Protein AF-A0A1W9P2N9-F1 (afdb_monomer)

Sequence (149 aa):
MKSSFTLIELIVVIAIIGILAAIIAPNAFKAIEKAKISKVCGDLKSIKTAVGALYSDTGRWGLPDNTKIDNPYGQWWVRISESQLVNNDENYAGWDGPYLESSISEHPWGGPYALWAEDQDRGSQLDLGVIVEDHGAACLSGNHRSQCL

Radius of gyration: 23.24 Å; Cα contacts (8 Å, |Δi|>4): 183; chains: 1; bounding box: 83×24×57 Å

Structure (mmCIF, N/CA/C/O backbone):
data_AF-A0A1W9P2N9-F1
#
_entry.id   AF-A0A1W9P2N9-F1
#
loop_
_atom_site.group_PDB
_atom_site.id
_atom_site.type_symbol
_atom_site.label_atom_id
_atom_site.label_alt_id
_atom_site.label_comp_id
_atom_site.label_asym_id
_atom_site.label_entity_id
_atom_site.label_seq_id
_atom_site.pdbx_PDB_ins_code
_atom_site.Cartn_x
_atom_site.Cartn_y
_atom_site.Cartn_z
_atom_site.occupancy
_atom_site.B_iso_or_equiv
_atom_site.auth_seq_id
_atom_site.auth_comp_id
_atom_site.auth_asym_id
_atom_site.auth_atom_id
_atom_site.pdbx_PDB_model_num
ATOM 1 N N . MET A 1 1 ? -56.304 2.668 18.959 1.00 46.34 1 MET A N 1
ATOM 2 C CA . MET A 1 1 ? -55.568 3.013 20.195 1.00 46.34 1 MET A CA 1
ATOM 3 C C . MET A 1 1 ? -54.099 3.130 19.823 1.00 46.34 1 MET A C 1
ATOM 5 O O . MET A 1 1 ? -53.567 2.180 19.269 1.00 46.34 1 MET A O 1
ATOM 9 N N . LYS A 1 2 ? -53.486 4.309 19.973 1.00 59.06 2 LYS A N 1
ATOM 10 C CA . LYS A 1 2 ? -52.060 4.509 19.664 1.00 59.06 2 LYS A CA 1
ATOM 11 C C . LYS A 1 2 ? -51.251 3.983 20.848 1.00 59.06 2 LYS A C 1
ATOM 13 O O . LYS A 1 2 ? -51.512 4.401 21.971 1.00 59.06 2 LYS A O 1
ATOM 18 N N . SER A 1 3 ? -50.343 3.043 20.593 1.00 69.56 3 SER A N 1
ATOM 19 C CA . SER A 1 3 ? -49.427 2.528 21.610 1.00 69.56 3 SER A CA 1
ATOM 20 C C . SER A 1 3 ? -48.448 3.639 21.979 1.00 69.56 3 SER A C 1
ATOM 22 O O . SER A 1 3 ? -47.742 4.153 21.110 1.00 69.56 3 SER A O 1
ATOM 24 N N . SER A 1 4 ? -48.465 4.060 23.238 1.00 70.38 4 SER A N 1
ATOM 25 C CA . SER A 1 4 ? -47.553 5.075 23.756 1.00 70.38 4 SER A CA 1
ATOM 26 C C . SER A 1 4 ? -46.249 4.393 24.154 1.00 70.38 4 SER A C 1
ATOM 28 O O . SER A 1 4 ? -46.227 3.619 25.106 1.00 70.38 4 SER A O 1
ATOM 30 N N . PHE A 1 5 ? -45.176 4.670 23.415 1.00 78.00 5 PHE A N 1
ATOM 31 C CA . PHE A 1 5 ? -43.815 4.270 23.779 1.00 78.00 5 PHE A CA 1
ATOM 32 C C . PHE A 1 5 ? -43.410 5.002 25.062 1.00 78.00 5 PHE A C 1
ATOM 34 O O . PHE A 1 5 ? -43.607 6.218 25.163 1.00 78.00 5 PHE A O 1
ATOM 41 N N . THR A 1 6 ? -42.865 4.294 26.049 1.00 89.81 6 THR A N 1
ATOM 42 C CA . THR A 1 6 ? -42.409 4.945 27.280 1.00 89.81 6 THR A CA 1
ATOM 43 C C . THR A 1 6 ? -40.992 5.497 27.098 1.00 89.81 6 THR A C 1
ATOM 45 O O . THR A 1 6 ? -40.136 4.879 26.468 1.00 89.81 6 THR A O 1
ATOM 48 N N . LEU A 1 7 ? -40.715 6.684 27.650 1.00 88.38 7 LEU A N 1
ATOM 49 C CA . LEU A 1 7 ? -39.371 7.285 27.611 1.00 88.38 7 LEU A CA 1
ATOM 50 C C . LEU A 1 7 ? -38.324 6.387 28.291 1.00 88.38 7 LEU A C 1
ATOM 52 O O . LEU A 1 7 ? -37.181 6.324 27.847 1.00 88.38 7 LEU A O 1
ATOM 56 N N . ILE A 1 8 ? -38.723 5.662 29.340 1.00 93.00 8 ILE A N 1
ATOM 57 C CA . ILE A 1 8 ? -37.835 4.757 30.076 1.00 93.00 8 ILE A CA 1
ATOM 58 C C . ILE A 1 8 ? -37.437 3.520 29.258 1.00 93.00 8 ILE A C 1
ATOM 60 O O . ILE A 1 8 ? -36.284 3.099 29.336 1.00 93.00 8 ILE A O 1
ATOM 64 N N . GLU A 1 9 ? -38.337 2.991 28.421 1.00 89.88 9 GLU A N 1
ATOM 65 C CA . GLU A 1 9 ? -38.027 1.907 27.474 1.00 89.88 9 GLU A CA 1
ATOM 66 C C . GLU A 1 9 ? -36.922 2.307 26.507 1.00 89.88 9 GLU A C 1
ATOM 68 O O . GLU A 1 9 ? -36.002 1.538 26.249 1.00 89.88 9 GLU A O 1
ATOM 73 N N . LEU A 1 10 ? -36.986 3.531 25.990 1.00 91.00 10 LEU A N 1
ATOM 74 C CA . LEU A 1 10 ? -35.977 4.000 25.054 1.00 91.00 10 LEU A CA 1
ATOM 75 C C . LEU A 1 10 ? -34.623 4.190 25.753 1.00 91.00 10 LEU A C 1
ATOM 77 O O . LEU A 1 10 ? -33.587 3.829 25.197 1.00 91.00 10 LEU A O 1
ATOM 81 N N . ILE A 1 11 ? -34.631 4.710 26.984 1.00 94.31 11 ILE A N 1
ATOM 82 C CA . ILE A 1 11 ? -33.411 4.993 27.752 1.00 94.31 11 ILE A CA 1
ATOM 83 C C . ILE A 1 11 ? -32.647 3.709 28.098 1.00 94.31 11 ILE A C 1
ATOM 85 O O . ILE A 1 11 ? -31.424 3.671 27.953 1.00 94.31 11 ILE A O 1
ATOM 89 N N . VAL A 1 12 ? -33.334 2.638 28.512 1.00 94.50 12 VAL A N 1
ATOM 90 C CA . VAL A 1 12 ? -32.649 1.369 28.815 1.00 94.50 12 VAL A CA 1
ATOM 91 C C . VAL A 1 12 ? -32.065 0.723 27.554 1.00 94.50 12 VAL A C 1
ATOM 93 O O . VAL A 1 12 ? -30.966 0.172 27.592 1.00 94.50 12 VAL A O 1
ATOM 96 N N . VAL A 1 13 ? -32.744 0.853 26.411 1.00 94.94 13 VAL A N 1
ATOM 97 C CA . VAL A 1 13 ? -32.277 0.292 25.136 1.00 94.94 13 VAL A CA 1
ATOM 98 C C . VAL A 1 13 ? -31.001 0.984 24.661 1.00 94.94 13 VAL A C 1
ATOM 100 O O . VAL A 1 13 ? -30.021 0.306 24.349 1.00 94.94 13 VAL A O 1
ATOM 103 N N . ILE A 1 14 ? -30.962 2.319 24.658 1.00 95.31 14 ILE A N 1
ATOM 104 C CA . ILE A 1 14 ? -29.751 3.048 24.247 1.00 95.31 14 ILE A CA 1
ATOM 105 C C . ILE A 1 14 ? -28.589 2.823 25.223 1.00 95.31 14 ILE A C 1
ATOM 107 O O . ILE A 1 14 ? -27.439 2.790 24.789 1.00 95.31 14 ILE A O 1
ATOM 111 N N . ALA A 1 15 ? -28.872 2.601 26.514 1.00 95.62 15 ALA A N 1
ATOM 112 C CA . ALA A 1 15 ? -27.850 2.258 27.499 1.00 95.62 15 ALA A CA 1
ATOM 113 C C . ALA A 1 15 ? -27.197 0.899 27.189 1.00 95.62 15 ALA A C 1
ATOM 115 O O . ALA A 1 15 ? -25.970 0.795 27.181 1.00 95.62 15 ALA A O 1
ATOM 116 N N . ILE A 1 16 ? -27.993 -0.127 26.864 1.00 96.19 16 ILE A N 1
ATOM 117 C CA . ILE A 1 16 ? -27.474 -1.453 26.490 1.00 96.19 16 ILE A CA 1
ATOM 118 C C . ILE A 1 16 ? -26.695 -1.382 25.168 1.00 96.19 16 ILE A C 1
ATOM 120 O O . ILE A 1 16 ? -25.589 -1.920 25.083 1.00 96.19 16 ILE A O 1
ATOM 124 N N . ILE A 1 17 ? -27.219 -0.678 24.156 1.00 95.88 17 ILE A N 1
ATOM 125 C CA . ILE A 1 17 ? -26.519 -0.478 22.874 1.00 95.88 17 ILE A CA 1
ATOM 126 C C . ILE A 1 17 ? -25.179 0.239 23.095 1.00 95.88 17 ILE A C 1
ATOM 128 O O . ILE A 1 17 ? -24.178 -0.155 22.500 1.00 95.88 17 ILE A O 1
ATOM 132 N N . GLY A 1 18 ? -25.129 1.236 23.985 1.00 96.12 18 GLY A N 1
ATOM 133 C CA . GLY A 1 18 ? -23.903 1.960 24.326 1.00 96.12 18 GLY A CA 1
ATOM 134 C C . GLY A 1 18 ? -22.813 1.062 24.920 1.00 96.12 18 GLY A C 1
ATOM 135 O O . GLY A 1 18 ? -21.659 1.142 24.501 1.00 96.12 18 GLY A O 1
ATOM 136 N N . ILE A 1 19 ? -23.175 0.158 25.838 1.00 95.88 19 ILE A N 1
ATOM 137 C CA . ILE A 1 19 ? -22.229 -0.795 26.447 1.00 95.88 19 ILE A CA 1
ATOM 138 C C . ILE A 1 19 ? -21.678 -1.763 25.393 1.00 95.88 19 ILE A C 1
ATOM 140 O O . ILE A 1 19 ? -20.470 -1.995 25.331 1.00 95.88 19 ILE A O 1
ATOM 144 N N . LEU A 1 20 ? -22.549 -2.303 24.534 1.00 96.06 20 LEU A N 1
ATOM 145 C CA . LEU A 1 20 ? -22.135 -3.215 23.465 1.00 96.06 20 LEU A CA 1
ATOM 146 C C . LEU A 1 20 ? -21.227 -2.515 22.444 1.00 96.06 20 LEU A C 1
ATOM 148 O O . LEU A 1 20 ? -20.190 -3.060 22.062 1.00 96.06 20 LEU A O 1
ATOM 152 N N . ALA A 1 21 ? -21.574 -1.290 22.042 1.00 93.56 21 ALA A N 1
ATOM 153 C CA . ALA A 1 21 ? -20.781 -0.502 21.105 1.00 93.56 21 ALA A CA 1
ATOM 154 C C . ALA A 1 21 ? -19.379 -0.184 21.655 1.00 93.56 21 ALA A C 1
ATOM 156 O O . ALA A 1 21 ? -18.400 -0.288 20.915 1.00 93.56 21 ALA A O 1
ATOM 157 N N . ALA A 1 22 ? -19.265 0.131 22.952 1.00 94.44 22 ALA A N 1
ATOM 158 C CA . ALA A 1 22 ? -17.991 0.452 23.597 1.00 94.44 22 ALA A CA 1
ATOM 159 C C . ALA A 1 22 ? -16.975 -0.705 23.547 1.00 94.44 22 ALA A C 1
ATOM 161 O O . ALA A 1 22 ? -15.778 -0.469 23.394 1.00 94.44 22 ALA A O 1
ATOM 162 N N . ILE A 1 23 ? -17.441 -1.955 23.632 1.00 94.06 23 ILE A N 1
ATOM 163 C CA . ILE A 1 23 ? -16.575 -3.144 23.573 1.00 94.06 23 ILE A CA 1
ATOM 164 C C . ILE A 1 23 ? -16.134 -3.436 22.130 1.00 94.06 23 ILE A C 1
ATOM 166 O O . ILE A 1 23 ? -14.995 -3.838 21.889 1.00 94.06 23 ILE A O 1
ATOM 170 N N . ILE A 1 24 ? -17.028 -3.241 21.159 1.00 92.69 24 ILE A N 1
ATOM 171 C CA . ILE A 1 24 ? -16.789 -3.615 19.758 1.00 92.69 24 ILE A CA 1
ATOM 172 C C . ILE A 1 24 ? -15.904 -2.589 19.039 1.00 92.69 24 ILE A C 1
ATOM 174 O O . ILE A 1 24 ? -15.035 -2.978 18.254 1.00 92.69 24 ILE A O 1
ATOM 178 N N . ALA A 1 25 ? -16.088 -1.296 19.319 1.00 90.56 25 ALA A N 1
ATOM 179 C CA . ALA A 1 25 ? -15.400 -0.202 18.633 1.00 90.56 25 ALA A CA 1
ATOM 180 C C . ALA A 1 25 ? -13.865 -0.372 18.519 1.00 90.56 25 ALA A C 1
ATOM 182 O O . ALA A 1 25 ? -13.364 -0.348 17.393 1.00 90.56 25 ALA A O 1
ATOM 183 N N . PRO A 1 26 ? -13.089 -0.613 19.600 1.00 88.88 26 PRO A N 1
ATOM 184 C CA . PRO A 1 26 ? -11.629 -0.717 19.493 1.00 88.88 26 PRO A CA 1
ATOM 185 C C . PRO A 1 26 ? -11.164 -1.911 18.648 1.00 88.88 26 PRO A C 1
ATOM 187 O O . PRO A 1 26 ? -10.153 -1.823 17.951 1.00 88.88 26 PRO A O 1
ATOM 190 N N . ASN A 1 27 ? -11.902 -3.023 18.672 1.00 89.62 27 ASN A N 1
ATOM 191 C CA . ASN A 1 27 ? -11.575 -4.197 17.864 1.00 89.62 27 ASN A CA 1
ATOM 192 C C . ASN A 1 27 ? -11.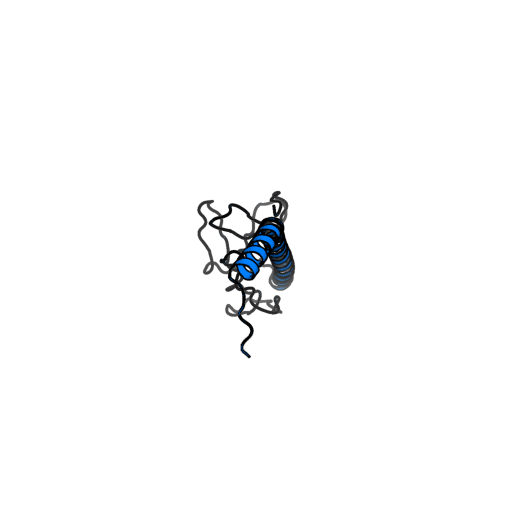872 -3.964 16.380 1.00 89.62 27 ASN A C 1
ATOM 194 O O . ASN A 1 27 ? -11.104 -4.410 15.527 1.00 89.62 27 ASN A O 1
ATOM 198 N N . ALA A 1 28 ? -12.946 -3.233 16.070 1.00 86.69 28 ALA A N 1
ATOM 199 C CA . ALA A 1 28 ? -13.278 -2.864 14.700 1.00 86.69 28 ALA A CA 1
ATOM 200 C C . ALA A 1 28 ? -12.182 -1.987 14.069 1.00 86.69 28 ALA A C 1
ATOM 202 O O . ALA A 1 28 ? -11.755 -2.266 12.950 1.00 86.69 28 ALA A O 1
ATOM 203 N N . PHE A 1 29 ? -11.655 -0.994 14.797 1.00 87.44 29 PHE A N 1
ATOM 204 C CA . PHE A 1 29 ? -10.568 -0.143 14.292 1.00 87.44 29 PHE A CA 1
ATOM 205 C C . PHE A 1 29 ? -9.293 -0.938 13.972 1.00 87.44 29 PHE A C 1
ATOM 207 O O . PHE A 1 29 ? -8.741 -0.786 12.883 1.00 87.44 29 PHE A O 1
ATOM 214 N N . LYS A 1 30 ? -8.883 -1.862 14.852 1.00 84.81 30 LYS A N 1
ATOM 215 C CA . LYS A 1 30 ? -7.722 -2.743 14.611 1.00 84.81 30 LYS A CA 1
ATOM 216 C C . LYS A 1 30 ? -7.912 -3.657 13.398 1.00 84.81 30 LYS A C 1
ATOM 218 O O . LYS A 1 30 ? -6.973 -3.906 12.646 1.00 84.81 30 LYS A O 1
ATOM 223 N N . ALA A 1 31 ? -9.124 -4.178 13.203 1.00 86.31 31 ALA A N 1
ATOM 224 C CA . ALA A 1 31 ? -9.432 -5.023 12.053 1.00 86.31 31 ALA A CA 1
ATOM 225 C C . ALA A 1 31 ? -9.344 -4.240 10.733 1.00 86.31 31 ALA A C 1
ATOM 227 O O . ALA A 1 31 ? -8.807 -4.756 9.753 1.00 86.31 31 ALA A O 1
ATOM 228 N N . ILE A 1 32 ? -9.819 -2.990 10.725 1.00 87.50 32 ILE A N 1
ATOM 229 C CA . ILE A 1 32 ? -9.716 -2.093 9.569 1.00 87.50 32 ILE A CA 1
ATOM 230 C C . ILE A 1 32 ? -8.247 -1.807 9.249 1.00 87.50 32 ILE A C 1
ATOM 232 O O . ILE A 1 32 ? -7.843 -1.949 8.099 1.00 87.50 32 ILE A O 1
ATOM 236 N N . GLU A 1 33 ? -7.434 -1.458 10.245 1.00 83.94 33 GLU A N 1
ATOM 237 C CA . GLU A 1 33 ? -6.003 -1.188 10.061 1.00 83.94 33 GLU A CA 1
ATOM 238 C C . GLU A 1 33 ? -5.257 -2.397 9.481 1.00 83.94 33 GLU A C 1
ATOM 240 O O . GLU A 1 33 ? -4.575 -2.285 8.461 1.00 83.94 33 GLU A O 1
ATOM 245 N N . LYS A 1 34 ? -5.494 -3.593 10.029 1.00 82.38 34 LYS A N 1
ATOM 246 C CA . LYS A 1 34 ? -4.920 -4.834 9.494 1.00 82.38 34 LYS A CA 1
ATOM 247 C C . LYS A 1 34 ? -5.354 -5.108 8.049 1.00 82.38 34 LYS A C 1
ATOM 249 O O . LYS A 1 34 ? -4.549 -5.577 7.244 1.00 82.38 34 LYS A O 1
ATOM 254 N N . ALA A 1 35 ? -6.610 -4.822 7.705 1.00 85.19 35 ALA A N 1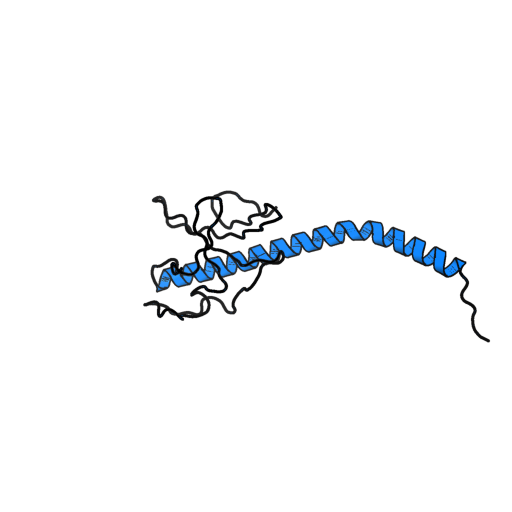
ATOM 255 C CA . ALA A 1 35 ? -7.105 -4.969 6.338 1.00 85.19 35 ALA A CA 1
ATOM 256 C C . ALA A 1 35 ? -6.430 -3.977 5.376 1.00 85.19 35 ALA A C 1
ATOM 258 O O . ALA A 1 35 ? -6.067 -4.364 4.265 1.00 85.19 35 ALA A O 1
ATOM 259 N N . LYS A 1 36 ? -6.198 -2.730 5.814 1.00 84.44 36 LYS A N 1
ATOM 260 C CA . LYS A 1 36 ? -5.444 -1.728 5.045 1.00 84.44 36 LYS A CA 1
ATOM 261 C C . LYS A 1 36 ? -4.018 -2.201 4.759 1.00 84.44 36 LYS A C 1
ATOM 263 O O . LYS A 1 36 ? -3.612 -2.199 3.600 1.00 84.44 36 LYS A O 1
ATOM 268 N N . ILE A 1 37 ? -3.304 -2.682 5.780 1.00 81.50 37 ILE A N 1
ATOM 269 C CA . ILE A 1 37 ? -1.942 -3.221 5.632 1.00 81.50 37 ILE A CA 1
ATOM 270 C C . ILE A 1 37 ? -1.932 -4.416 4.672 1.00 81.50 37 ILE A C 1
ATOM 272 O O . ILE A 1 37 ? -1.132 -4.464 3.741 1.00 81.50 37 ILE A O 1
ATOM 276 N N . SER A 1 38 ? -2.858 -5.365 4.844 1.00 83.12 38 SER A N 1
ATOM 277 C CA . SER A 1 38 ? -2.946 -6.542 3.972 1.00 83.12 38 SER A CA 1
ATOM 278 C C . SER A 1 38 ? -3.197 -6.173 2.509 1.00 83.12 38 SER A C 1
ATOM 280 O O . SER A 1 38 ? -2.663 -6.843 1.625 1.00 83.12 38 SER A O 1
ATOM 282 N N . LYS A 1 39 ? -3.999 -5.133 2.250 1.00 84.44 39 LYS A N 1
ATOM 283 C CA . LYS A 1 39 ? -4.235 -4.623 0.898 1.00 84.44 39 LYS A CA 1
ATOM 284 C C . LYS A 1 39 ? -2.946 -4.071 0.292 1.00 84.44 39 LYS A C 1
ATOM 286 O O . LYS A 1 39 ? -2.556 -4.511 -0.782 1.00 84.44 39 LYS A O 1
ATOM 291 N N . VAL A 1 40 ? -2.242 -3.206 1.023 1.00 81.56 40 VAL A N 1
ATOM 292 C CA . VAL A 1 40 ? -0.965 -2.628 0.572 1.00 81.56 40 VAL A CA 1
ATOM 293 C C . VAL A 1 40 ? 0.078 -3.703 0.280 1.00 81.56 40 VAL A C 1
ATOM 295 O O . VAL A 1 40 ? 0.737 -3.647 -0.751 1.00 81.56 40 VAL A O 1
ATOM 298 N N . CYS A 1 41 ? 0.195 -4.731 1.121 1.00 79.12 41 CYS A N 1
ATOM 299 C CA . CYS A 1 41 ? 1.106 -5.848 0.861 1.00 79.12 41 CYS A CA 1
ATOM 300 C C . CYS A 1 41 ? 0.773 -6.605 -0.438 1.00 79.12 41 CYS A C 1
ATOM 302 O O . CYS A 1 41 ? 1.682 -7.021 -1.160 1.00 79.12 41 CYS A O 1
ATOM 304 N N . GLY A 1 42 ? -0.516 -6.804 -0.734 1.00 83.12 42 GLY A N 1
ATOM 305 C CA . GLY A 1 42 ? -0.9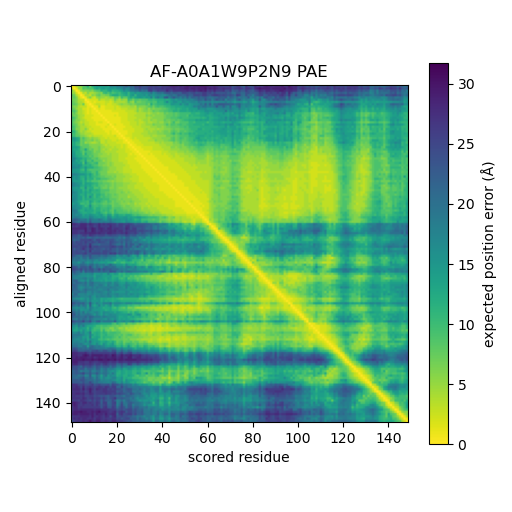68 -7.433 -1.978 1.00 83.12 42 GLY A CA 1
ATOM 306 C C . GLY A 1 42 ? -0.661 -6.575 -3.205 1.00 83.12 42 GLY A C 1
ATOM 307 O O . GLY A 1 42 ? -0.115 -7.079 -4.192 1.00 83.12 42 GLY A O 1
ATOM 308 N N . ASP A 1 43 ? -0.933 -5.276 -3.104 1.00 82.44 43 ASP A N 1
ATOM 309 C CA . ASP A 1 43 ? -0.656 -4.300 -4.157 1.00 82.44 43 ASP A CA 1
ATOM 310 C C . ASP A 1 43 ? 0.855 -4.246 -4.445 1.00 82.44 43 ASP A C 1
ATOM 312 O O . ASP A 1 43 ? 1.276 -4.455 -5.581 1.00 82.44 43 ASP A O 1
ATOM 316 N N . LEU A 1 44 ? 1.698 -4.112 -3.412 1.00 77.50 44 LEU A N 1
ATOM 317 C CA . LEU A 1 44 ? 3.162 -4.087 -3.548 1.00 77.50 44 LEU A CA 1
ATOM 318 C C . LEU A 1 44 ? 3.729 -5.358 -4.191 1.00 77.50 44 LEU A C 1
ATOM 320 O O . LEU A 1 44 ? 4.654 -5.277 -4.997 1.00 77.50 44 LEU A O 1
ATOM 324 N N . LYS A 1 45 ? 3.187 -6.539 -3.873 1.00 79.94 45 LYS A N 1
ATOM 325 C CA . LYS A 1 45 ? 3.625 -7.801 -4.494 1.00 79.94 45 LYS A CA 1
ATOM 326 C C . LYS A 1 45 ? 3.287 -7.848 -5.986 1.00 79.94 45 LYS A C 1
ATOM 328 O O . LYS A 1 45 ? 4.099 -8.320 -6.787 1.00 79.94 45 LYS A O 1
ATOM 333 N N . SER A 1 46 ? 2.104 -7.361 -6.345 1.00 83.88 46 SER A N 1
ATOM 334 C CA . SER A 1 46 ? 1.653 -7.282 -7.737 1.00 83.88 46 SER A CA 1
ATOM 335 C C . SER A 1 46 ? 2.536 -6.315 -8.523 1.00 83.88 46 SER A C 1
ATOM 337 O O . SER A 1 46 ? 3.083 -6.684 -9.559 1.00 83.88 46 SER A O 1
ATOM 339 N N . ILE A 1 47 ? 2.800 -5.134 -7.955 1.00 79.81 47 ILE A N 1
ATOM 340 C CA . ILE A 1 47 ? 3.691 -4.128 -8.542 1.00 79.81 47 ILE A CA 1
ATOM 341 C C . ILE A 1 47 ? 5.118 -4.677 -8.682 1.00 79.81 47 ILE A C 1
ATOM 343 O O . ILE A 1 47 ? 5.715 -4.554 -9.744 1.00 7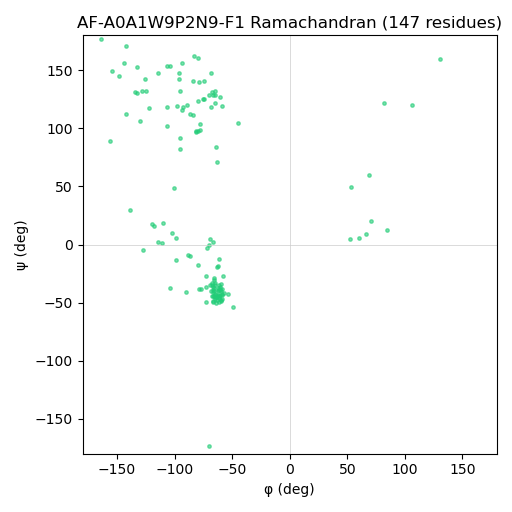9.81 47 ILE A O 1
ATOM 347 N N . LYS A 1 48 ? 5.663 -5.355 -7.663 1.00 77.38 48 LYS A N 1
ATOM 348 C CA . LYS A 1 48 ? 7.003 -5.968 -7.730 1.00 77.38 48 LYS A CA 1
ATOM 349 C C . LYS A 1 48 ? 7.133 -6.955 -8.888 1.00 77.38 48 LYS A C 1
ATOM 351 O O . LYS A 1 48 ? 8.155 -6.982 -9.568 1.00 77.38 48 LYS A O 1
ATOM 356 N N . THR A 1 49 ? 6.097 -7.762 -9.103 1.00 83.12 49 THR A N 1
ATOM 357 C CA . THR A 1 49 ? 6.061 -8.736 -10.200 1.00 83.12 49 THR A CA 1
ATOM 358 C C . THR A 1 49 ? 6.004 -8.023 -11.552 1.00 83.12 49 THR A C 1
ATOM 360 O O . THR A 1 49 ? 6.774 -8.363 -12.446 1.00 83.12 49 THR A O 1
ATOM 363 N N . ALA A 1 50 ? 5.166 -6.990 -11.669 1.00 82.44 50 ALA A N 1
ATOM 364 C CA . ALA A 1 50 ? 5.030 -6.182 -12.877 1.00 82.44 50 ALA A CA 1
ATOM 365 C C . ALA A 1 50 ? 6.341 -5.475 -13.260 1.00 82.44 50 ALA A C 1
ATOM 367 O O . ALA A 1 50 ? 6.769 -5.533 -14.410 1.00 82.44 50 ALA A O 1
ATOM 368 N N . VAL A 1 51 ? 7.023 -4.857 -12.291 1.00 77.75 51 VAL A N 1
ATOM 369 C CA . VAL A 1 51 ? 8.308 -4.185 -12.538 1.00 77.75 51 VAL A CA 1
ATOM 370 C C . VAL A 1 51 ? 9.401 -5.194 -12.913 1.00 77.75 51 VAL A C 1
ATOM 372 O O . VAL A 1 51 ? 10.225 -4.914 -13.780 1.00 77.75 51 VAL A O 1
ATOM 375 N N . GLY A 1 52 ? 9.401 -6.387 -12.309 1.00 78.50 52 GLY A N 1
ATOM 376 C CA . GLY A 1 52 ? 10.316 -7.465 -12.695 1.00 78.50 52 GLY A CA 1
ATOM 377 C C . GLY A 1 52 ? 10.116 -7.947 -14.137 1.00 78.50 52 GLY A C 1
ATOM 378 O O . GLY A 1 52 ? 11.097 -8.222 -14.829 1.00 78.50 52 GLY A O 1
ATOM 379 N N . ALA A 1 53 ? 8.868 -8.011 -14.606 1.00 83.44 53 ALA A N 1
ATOM 380 C CA . ALA A 1 53 ? 8.551 -8.329 -15.998 1.00 83.44 53 ALA A CA 1
ATOM 381 C C . ALA A 1 53 ? 9.028 -7.215 -16.946 1.00 83.44 53 ALA A C 1
ATOM 383 O O . ALA A 1 53 ? 9.814 -7.486 -17.848 1.00 83.44 53 ALA A O 1
ATOM 384 N N . LEU A 1 54 ? 8.700 -5.953 -16.643 1.00 79.69 54 LEU A N 1
ATOM 385 C CA . LEU A 1 54 ? 9.183 -4.794 -17.401 1.00 79.69 54 LEU A CA 1
ATOM 386 C C . LEU A 1 54 ? 10.715 -4.772 -17.521 1.00 79.69 54 LEU A C 1
ATOM 388 O O . LEU A 1 54 ? 11.246 -4.490 -18.596 1.00 79.69 54 LEU A O 1
ATOM 392 N N . TYR A 1 55 ? 11.431 -5.084 -16.438 1.00 77.75 55 TYR A N 1
ATOM 393 C CA . TYR A 1 55 ? 12.889 -5.187 -16.456 1.00 77.75 55 TYR A CA 1
ATOM 394 C C . TYR A 1 55 ? 13.392 -6.335 -17.329 1.00 77.75 55 TYR A C 1
ATOM 396 O O . TYR A 1 55 ? 14.406 -6.183 -18.002 1.00 77.75 55 TYR A O 1
ATOM 404 N N . SER A 1 56 ? 12.696 -7.470 -17.334 1.00 82.69 56 SER A N 1
ATOM 405 C CA . SER A 1 56 ? 13.076 -8.620 -18.160 1.00 82.69 56 SER A CA 1
ATOM 406 C C . SER A 1 56 ? 12.972 -8.299 -19.654 1.00 82.69 56 SER A C 1
ATOM 408 O O . SER A 1 56 ? 13.828 -8.734 -20.422 1.00 82.69 56 SER A O 1
ATOM 410 N N . ASP A 1 57 ? 11.995 -7.476 -20.038 1.00 82.94 57 ASP A N 1
ATOM 411 C CA . ASP A 1 57 ? 11.728 -7.165 -21.445 1.00 82.94 57 ASP A CA 1
ATOM 412 C C . ASP A 1 57 ? 12.518 -5.942 -21.939 1.00 82.94 57 ASP A C 1
ATOM 414 O O . ASP A 1 57 ? 13.089 -5.945 -23.031 1.00 82.94 57 ASP A O 1
ATOM 418 N N . THR A 1 58 ? 12.627 -4.900 -21.109 1.00 77.19 58 THR A N 1
ATOM 419 C CA . THR A 1 58 ? 13.295 -3.636 -21.479 1.00 77.19 58 THR A CA 1
ATOM 420 C C . THR A 1 58 ? 14.735 -3.521 -20.974 1.00 77.19 58 THR A C 1
ATOM 422 O O . THR A 1 58 ? 15.466 -2.611 -21.376 1.00 77.19 58 THR A O 1
ATOM 425 N N . GLY A 1 59 ? 15.159 -4.394 -20.053 1.00 74.81 59 GLY A N 1
ATOM 426 C CA . GLY A 1 59 ? 16.443 -4.295 -19.348 1.00 74.81 59 GLY A CA 1
ATOM 427 C C . GLY A 1 59 ? 16.547 -3.085 -18.414 1.00 74.81 59 GLY A C 1
ATOM 428 O O . GLY A 1 59 ? 17.636 -2.762 -17.933 1.00 74.81 59 GLY A O 1
ATOM 429 N N . ARG A 1 60 ? 15.441 -2.367 -18.186 1.00 69.75 60 ARG A N 1
ATOM 430 C CA . ARG A 1 60 ? 15.386 -1.142 -17.389 1.00 69.75 60 ARG A CA 1
ATOM 431 C C . ARG A 1 60 ? 14.338 -1.289 -16.309 1.00 69.75 60 ARG A C 1
ATOM 433 O O . ARG A 1 60 ? 13.257 -1.814 -16.536 1.00 69.75 60 ARG A O 1
ATOM 440 N N . TRP A 1 61 ? 14.634 -0.749 -15.133 1.00 66.69 61 TRP A N 1
ATOM 441 C CA . TRP A 1 61 ? 13.672 -0.711 -14.030 1.00 66.69 61 TRP A CA 1
ATOM 442 C C . TRP A 1 61 ? 12.505 0.254 -14.278 1.00 66.69 61 TRP A C 1
ATOM 444 O O . TRP A 1 61 ? 11.585 0.324 -13.473 1.00 66.69 61 TRP A O 1
ATOM 454 N N . GLY A 1 62 ? 12.520 0.924 -15.437 1.00 61.56 62 GLY A N 1
ATOM 455 C CA . GLY A 1 62 ? 11.333 1.478 -16.061 1.00 61.56 62 GLY A CA 1
ATOM 456 C C . GLY A 1 62 ? 10.749 2.641 -15.293 1.00 61.56 62 GLY A C 1
ATOM 457 O O . GLY A 1 62 ? 9.610 2.560 -14.856 1.00 61.56 62 GLY A O 1
ATOM 458 N N . LEU A 1 63 ? 11.521 3.711 -15.115 1.00 57.38 63 LEU A N 1
ATOM 459 C CA . LEU A 1 63 ? 10.998 4.934 -14.529 1.00 57.38 63 LEU A CA 1
ATOM 460 C C . LEU A 1 63 ? 11.615 6.151 -15.233 1.00 57.38 63 LEU A C 1
ATOM 462 O O . LEU A 1 63 ? 12.828 6.352 -15.131 1.00 57.38 63 LEU A O 1
ATOM 466 N N . PRO A 1 64 ? 10.822 6.933 -15.979 1.00 50.25 64 PRO A N 1
ATOM 467 C CA . PRO A 1 64 ? 11.292 8.183 -16.550 1.00 50.25 64 PRO A CA 1
ATOM 468 C C . PRO A 1 64 ? 11.563 9.247 -15.496 1.00 50.25 64 PRO A C 1
ATOM 470 O O . PRO A 1 64 ? 10.882 9.358 -14.478 1.00 50.25 64 PRO A O 1
ATOM 473 N N . ASP A 1 65 ? 12.550 10.087 -15.791 1.00 52.84 65 ASP A N 1
ATOM 474 C CA . ASP A 1 65 ? 13.045 11.145 -14.910 1.00 52.84 65 ASP A CA 1
ATOM 475 C C . ASP A 1 65 ? 12.001 12.219 -14.540 1.00 52.84 65 ASP A C 1
ATOM 477 O O . ASP A 1 65 ? 12.239 13.013 -13.631 1.00 52.84 65 ASP A O 1
ATOM 481 N N . ASN A 1 66 ? 10.856 12.258 -15.225 1.00 50.59 66 ASN A N 1
ATOM 482 C CA . ASN A 1 66 ? 9.810 13.278 -15.095 1.00 50.59 66 ASN A CA 1
ATOM 483 C C . ASN A 1 66 ? 8.771 13.003 -13.988 1.00 50.59 66 ASN A C 1
ATOM 485 O O . ASN A 1 66 ? 7.995 13.900 -13.674 1.00 50.59 66 ASN A O 1
ATOM 489 N N . THR A 1 67 ? 8.763 11.812 -13.383 1.00 55.62 67 THR A N 1
ATOM 490 C CA . THR A 1 67 ? 7.785 11.393 -12.349 1.00 55.62 67 THR A CA 1
ATOM 491 C C . THR A 1 67 ? 8.415 11.263 -10.957 1.00 55.62 67 THR A C 1
ATOM 493 O O . THR A 1 67 ? 7.874 10.614 -10.053 1.00 55.62 67 THR A O 1
ATOM 496 N N . LYS A 1 68 ? 9.581 11.895 -10.778 1.00 59.97 68 LYS A N 1
ATOM 497 C CA . LYS A 1 68 ? 10.324 11.936 -9.519 1.00 59.97 68 LYS A CA 1
ATOM 498 C C . LYS A 1 68 ? 9.538 12.695 -8.453 1.00 59.97 68 LYS A C 1
ATOM 500 O O . LYS A 1 68 ? 9.128 13.835 -8.659 1.00 59.97 68 LYS A O 1
ATOM 505 N N . ILE A 1 69 ? 9.374 12.073 -7.293 1.00 59.28 69 ILE A N 1
ATOM 506 C CA . ILE A 1 69 ? 8.955 12.751 -6.069 1.00 59.28 69 ILE A CA 1
ATOM 507 C C . ILE A 1 69 ? 10.214 13.040 -5.256 1.00 59.28 69 ILE A C 1
ATOM 509 O O . ILE A 1 69 ? 10.918 12.107 -4.854 1.00 59.28 69 ILE A O 1
ATOM 513 N N . ASP A 1 70 ? 10.478 14.320 -4.999 1.00 56.44 70 ASP A N 1
ATOM 514 C CA . ASP A 1 70 ? 11.506 14.732 -4.047 1.00 56.44 70 ASP A CA 1
ATOM 515 C C . ASP A 1 70 ? 11.104 14.265 -2.646 1.00 56.44 70 ASP A C 1
ATOM 517 O O . ASP A 1 70 ? 10.035 14.614 -2.142 1.00 56.44 70 ASP A O 1
ATOM 521 N N . ASN A 1 71 ? 11.960 13.468 -2.007 1.00 56.59 71 ASN A N 1
ATOM 522 C CA . ASN A 1 71 ? 11.790 13.099 -0.608 1.00 56.59 71 ASN A CA 1
ATOM 523 C C . ASN A 1 71 ? 12.775 13.895 0.280 1.00 56.59 71 ASN A C 1
ATOM 525 O O . ASN A 1 71 ? 13.865 14.263 -0.168 1.00 56.59 71 ASN A O 1
ATOM 529 N N . PRO A 1 72 ? 12.454 14.118 1.565 1.00 48.72 72 PRO A N 1
ATOM 530 C CA . PRO A 1 72 ? 13.351 14.794 2.511 1.00 48.72 72 PRO A CA 1
ATOM 531 C C . PRO A 1 72 ? 14.570 13.950 2.946 1.00 48.72 72 PRO A C 1
ATOM 533 O O . PRO A 1 72 ? 15.419 14.433 3.690 1.00 48.72 72 PRO A O 1
ATOM 536 N N . TYR A 1 73 ? 14.668 12.698 2.494 1.00 50.94 73 TYR A N 1
ATOM 537 C CA . TYR A 1 73 ? 15.741 11.737 2.776 1.00 50.94 73 TYR A CA 1
ATOM 538 C C . TYR A 1 73 ? 16.800 11.639 1.655 1.00 50.94 73 TYR A C 1
ATOM 540 O O . TYR A 1 73 ? 17.680 10.784 1.729 1.00 50.94 73 TYR A O 1
ATOM 548 N N . GLY A 1 74 ? 16.734 12.487 0.618 1.00 52.03 74 GLY A N 1
ATOM 549 C CA . GLY A 1 74 ? 17.689 12.510 -0.496 1.00 52.03 74 GLY A CA 1
ATOM 550 C C . GLY A 1 74 ? 17.613 11.318 -1.462 1.00 52.03 74 GLY A C 1
ATOM 551 O O . GLY A 1 74 ? 18.591 11.062 -2.160 1.00 52.03 74 GLY A O 1
ATOM 552 N N . GLN A 1 75 ? 16.490 10.587 -1.508 1.00 55.47 75 GLN A N 1
ATOM 553 C CA . GLN A 1 75 ? 16.281 9.468 -2.446 1.00 55.47 75 GLN A CA 1
ATOM 554 C C . GLN A 1 75 ? 15.167 9.779 -3.454 1.00 55.47 75 GLN A C 1
ATOM 556 O O . GLN A 1 75 ? 14.184 10.448 -3.132 1.00 55.47 75 GLN A O 1
ATOM 561 N N . TRP A 1 76 ? 15.298 9.257 -4.671 1.00 57.75 76 TRP A N 1
ATOM 562 C CA . TRP A 1 76 ? 14.331 9.472 -5.746 1.00 57.75 76 TRP A CA 1
ATOM 563 C C . TRP A 1 76 ? 13.249 8.392 -5.709 1.00 57.75 76 TRP A C 1
ATOM 565 O O . TRP A 1 76 ? 13.557 7.210 -5.857 1.00 57.75 76 TRP A O 1
ATOM 575 N N . TRP A 1 77 ? 11.991 8.796 -5.535 1.00 61.38 77 TRP A N 1
ATOM 576 C CA . TRP A 1 77 ? 10.843 7.897 -5.669 1.00 61.38 77 TRP A CA 1
ATOM 577 C C . TRP A 1 77 ? 10.088 8.177 -6.960 1.00 61.38 77 TRP A C 1
ATOM 579 O O . TRP A 1 77 ? 10.072 9.317 -7.418 1.00 61.38 77 TRP A O 1
ATOM 589 N N . VAL A 1 78 ? 9.396 7.176 -7.503 1.00 63.47 78 VAL A N 1
ATOM 590 C CA . VAL A 1 78 ? 8.563 7.342 -8.703 1.00 63.47 78 VAL A CA 1
ATOM 591 C C . VAL A 1 78 ? 7.154 6.807 -8.492 1.00 63.47 78 VAL A C 1
ATOM 593 O O . VAL A 1 78 ? 6.975 5.692 -8.000 1.00 63.47 78 VAL A O 1
ATOM 596 N N . ARG A 1 79 ? 6.150 7.611 -8.867 1.00 68.44 79 ARG A N 1
ATOM 597 C CA . ARG A 1 79 ? 4.721 7.284 -8.723 1.00 68.44 79 ARG A CA 1
ATOM 598 C C . ARG A 1 79 ? 4.297 6.175 -9.686 1.00 68.44 79 ARG A C 1
ATOM 600 O O . ARG A 1 79 ? 4.473 6.286 -10.893 1.00 68.44 79 ARG A O 1
ATOM 607 N N . ILE A 1 80 ? 3.641 5.140 -9.160 1.00 67.69 80 ILE A N 1
ATOM 608 C CA . ILE A 1 80 ? 3.109 4.021 -9.959 1.00 67.69 80 ILE A CA 1
ATOM 609 C C . ILE A 1 80 ? 1.956 4.433 -10.875 1.00 67.69 80 ILE A C 1
ATOM 611 O O . ILE A 1 80 ? 1.826 3.891 -11.972 1.00 67.69 80 ILE A O 1
ATOM 615 N N . SER A 1 81 ? 1.134 5.395 -10.458 1.00 60.03 81 SER A N 1
ATOM 616 C CA . SER A 1 81 ? -0.021 5.871 -11.230 1.00 60.03 81 SER A CA 1
ATOM 617 C C . SER A 1 81 ? 0.353 6.498 -12.578 1.00 60.03 81 SER A C 1
ATOM 619 O O . SER A 1 81 ? -0.499 6.596 -13.452 1.00 60.03 81 SER A O 1
ATOM 621 N N . GLU A 1 82 ? 1.615 6.896 -12.742 1.00 57.22 82 GLU A N 1
ATOM 622 C CA . GLU A 1 82 ? 2.178 7.531 -13.942 1.00 57.22 82 GLU A CA 1
ATOM 623 C C . GLU A 1 82 ? 3.294 6.659 -14.559 1.00 57.22 82 GLU A C 1
ATOM 625 O O . GLU A 1 82 ? 4.102 7.126 -15.358 1.00 57.22 82 GLU A O 1
ATOM 630 N N . SER A 1 83 ? 3.364 5.380 -14.165 1.00 63.78 83 SER A N 1
ATOM 631 C CA . SER A 1 83 ? 4.441 4.463 -14.549 1.00 63.78 83 SER A CA 1
ATOM 632 C C . SER A 1 83 ? 4.121 3.629 -15.793 1.00 63.78 83 SER A C 1
ATOM 634 O O . SER A 1 83 ? 2.970 3.311 -16.096 1.00 63.78 83 SER A O 1
ATOM 636 N N . GLN A 1 84 ? 5.181 3.170 -16.460 1.00 70.69 84 GLN A N 1
ATOM 637 C CA . GLN A 1 84 ? 5.148 2.381 -17.703 1.00 70.69 84 GLN A CA 1
ATOM 638 C C . GLN A 1 84 ? 4.593 0.952 -17.540 1.00 70.69 84 GLN A C 1
ATOM 640 O O . GLN A 1 84 ? 4.615 0.143 -18.470 1.00 70.69 84 GLN A O 1
ATOM 645 N N . LEU A 1 85 ? 4.116 0.609 -16.340 1.00 75.88 85 LEU A N 1
ATOM 646 C CA . LEU A 1 85 ? 3.536 -0.696 -16.035 1.00 75.88 85 LEU A CA 1
ATOM 647 C C . LEU A 1 85 ? 2.156 -0.883 -16.665 1.00 75.88 85 LEU A C 1
ATOM 649 O O . LEU A 1 85 ? 1.766 -2.017 -16.929 1.00 75.88 85 LEU A O 1
ATOM 653 N N . VAL A 1 86 ? 1.426 0.209 -16.899 1.00 76.81 86 VAL A N 1
ATOM 654 C CA . VAL A 1 86 ? 0.049 0.168 -17.418 1.00 76.81 86 VAL A CA 1
ATOM 655 C C . VAL A 1 86 ? 0.000 0.549 -18.897 1.00 76.81 86 VAL A C 1
ATOM 657 O O . VAL A 1 86 ? -0.739 -0.060 -19.662 1.00 76.81 86 VAL A O 1
ATOM 660 N N . ASN A 1 87 ? 0.813 1.513 -19.334 1.00 76.31 87 ASN A N 1
ATOM 661 C CA . ASN A 1 87 ? 0.827 1.981 -20.721 1.00 76.31 87 ASN A CA 1
ATOM 662 C C . ASN A 1 87 ? 2.252 2.344 -21.159 1.00 76.31 87 ASN A C 1
ATOM 664 O O . ASN A 1 87 ? 3.095 2.663 -20.326 1.00 76.31 87 ASN A O 1
ATOM 668 N N . ASN A 1 88 ? 2.506 2.304 -22.469 1.00 76.25 88 ASN A N 1
ATOM 669 C CA . ASN A 1 88 ? 3.797 2.648 -23.074 1.00 76.25 88 ASN A CA 1
ATOM 670 C C . ASN A 1 88 ? 3.794 4.066 -23.667 1.00 76.25 88 ASN A C 1
ATOM 672 O O . ASN A 1 88 ? 4.157 4.264 -24.827 1.00 76.25 88 ASN A O 1
ATOM 676 N N . ASP A 1 89 ? 3.329 5.054 -22.901 1.00 72.50 89 ASP A N 1
ATOM 677 C CA . ASP A 1 89 ? 3.143 6.425 -23.404 1.00 72.50 89 ASP A CA 1
ATOM 678 C C . ASP A 1 89 ? 4.464 7.088 -23.840 1.00 72.50 89 ASP A C 1
ATOM 680 O O . ASP A 1 89 ? 4.470 8.020 -24.641 1.00 72.50 89 ASP A O 1
ATOM 684 N N . GLU A 1 90 ? 5.600 6.574 -23.366 1.00 69.31 90 GLU A N 1
ATOM 685 C CA . GLU A 1 90 ? 6.934 7.069 -23.711 1.00 69.31 90 GLU A CA 1
ATOM 686 C C . GLU A 1 90 ? 7.676 6.205 -24.749 1.00 69.31 90 GLU A C 1
ATOM 688 O O . GLU A 1 90 ? 8.854 6.447 -25.017 1.00 69.31 90 GLU A O 1
ATOM 693 N N . ASN A 1 91 ? 7.004 5.232 -25.381 1.00 73.62 91 ASN A N 1
ATOM 694 C CA . ASN A 1 91 ? 7.568 4.386 -26.444 1.00 73.62 91 ASN A CA 1
ATOM 695 C C . ASN A 1 91 ? 8.894 3.693 -26.058 1.00 73.62 91 ASN A C 1
ATOM 697 O O . ASN A 1 91 ? 9.876 3.701 -26.808 1.00 73.62 91 ASN A O 1
ATOM 701 N N . TYR A 1 92 ? 8.927 3.041 -24.897 1.00 70.38 92 TYR A N 1
ATOM 702 C CA . TYR A 1 92 ? 10.056 2.211 -24.491 1.00 70.38 92 TYR A CA 1
ATOM 703 C C . TYR A 1 92 ? 10.269 1.058 -25.474 1.00 70.38 92 TYR A C 1
ATOM 705 O O . TYR A 1 92 ? 9.366 0.269 -25.768 1.00 70.38 92 TYR A O 1
ATOM 713 N N . ALA A 1 93 ? 11.501 0.952 -25.971 1.00 77.12 93 ALA A N 1
ATOM 714 C CA . ALA A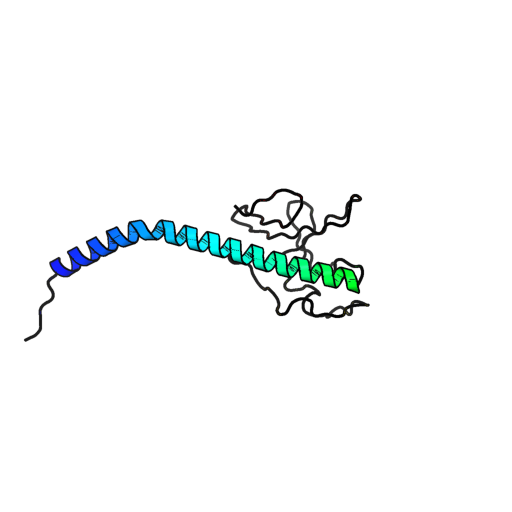 1 93 ? 11.924 -0.163 -26.802 1.00 77.12 93 ALA A CA 1
ATOM 715 C C . ALA A 1 93 ? 11.942 -1.456 -25.972 1.00 77.12 93 ALA A C 1
ATOM 717 O O . ALA A 1 93 ? 12.548 -1.494 -24.902 1.00 77.12 93 ALA A O 1
ATOM 718 N N . GLY A 1 94 ? 11.298 -2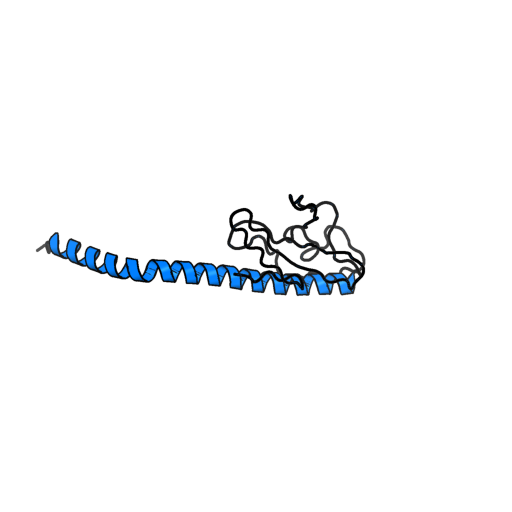.508 -26.481 1.00 79.12 94 GLY A N 1
ATOM 719 C CA . GLY A 1 94 ? 11.197 -3.799 -25.793 1.00 79.12 94 GLY A CA 1
ATOM 720 C C . GLY A 1 94 ? 10.050 -3.893 -24.787 1.00 79.12 94 GLY A C 1
ATOM 721 O O . GLY A 1 94 ? 10.027 -4.818 -23.996 1.00 79.12 94 GLY A O 1
ATOM 722 N N . TRP A 1 95 ? 9.105 -2.952 -24.778 1.00 84.81 95 TRP A N 1
ATOM 723 C CA . TRP A 1 95 ? 7.896 -3.084 -23.966 1.00 84.81 95 TRP A CA 1
ATOM 724 C C . TRP A 1 95 ? 6.928 -4.101 -24.595 1.00 84.81 95 TRP A C 1
ATOM 726 O O . TRP A 1 95 ? 6.542 -3.926 -25.751 1.00 84.81 95 TRP A O 1
ATOM 736 N N . ASP A 1 96 ? 6.519 -5.116 -23.829 1.00 85.25 96 ASP A N 1
ATOM 737 C CA . ASP A 1 96 ? 5.551 -6.163 -24.218 1.00 85.25 96 ASP A CA 1
ATOM 738 C C . ASP A 1 96 ? 4.301 -6.166 -23.306 1.00 85.25 96 ASP A C 1
ATOM 740 O O . ASP A 1 96 ? 3.556 -7.140 -23.217 1.00 85.25 96 ASP A O 1
ATOM 744 N N . GLY A 1 97 ? 4.091 -5.062 -22.577 1.00 76.69 97 GLY A N 1
ATOM 745 C CA . GLY A 1 97 ? 3.030 -4.909 -21.581 1.00 76.69 97 GLY A CA 1
ATOM 746 C C . GLY A 1 97 ? 1.605 -4.820 -22.162 1.00 76.69 97 GLY A C 1
ATOM 747 O O . GLY A 1 97 ? 1.389 -4.958 -23.369 1.00 76.69 97 GLY A O 1
ATOM 748 N N . PRO A 1 98 ? 0.589 -4.550 -21.318 1.00 83.25 98 PRO A N 1
ATOM 749 C CA . PRO A 1 98 ? 0.678 -4.010 -19.957 1.00 83.25 98 PRO A CA 1
ATOM 750 C C . PRO A 1 98 ? 1.054 -5.047 -18.888 1.00 83.25 98 PRO A C 1
ATOM 752 O O . PRO A 1 98 ? 0.552 -6.165 -18.876 1.00 83.25 98 PRO A O 1
ATOM 755 N N . TYR A 1 99 ? 1.908 -4.647 -17.944 1.00 84.31 99 TYR A N 1
ATOM 756 C CA . TYR A 1 99 ? 2.385 -5.485 -16.832 1.00 84.31 99 TYR A CA 1
ATOM 757 C C . TYR A 1 99 ? 1.483 -5.419 -15.596 1.00 84.31 99 TYR A C 1
ATOM 759 O O . TYR A 1 99 ? 1.664 -6.180 -14.644 1.00 84.31 99 TYR A O 1
ATOM 767 N N . LEU A 1 100 ? 0.519 -4.499 -15.596 1.00 82.56 100 LEU A N 1
ATOM 768 C CA . LEU A 1 100 ? -0.466 -4.320 -14.544 1.00 82.56 100 LEU A CA 1
ATOM 769 C C . LEU A 1 100 ? -1.855 -4.159 -15.171 1.00 82.56 100 LEU A C 1
ATOM 771 O O . LEU A 1 100 ? -2.036 -3.361 -16.086 1.00 82.56 100 LEU A O 1
ATOM 775 N N . GLU A 1 101 ? -2.839 -4.903 -14.661 1.00 76.19 101 GLU A N 1
ATOM 776 C CA . GLU A 1 101 ? -4.199 -4.952 -15.230 1.00 76.19 101 GLU A CA 1
ATOM 777 C C . GLU A 1 101 ? -4.949 -3.614 -15.127 1.00 76.19 101 GLU A C 1
ATOM 779 O O . GLU A 1 101 ? -5.814 -3.307 -15.945 1.00 76.19 101 GLU A O 1
ATOM 784 N N . SER A 1 102 ? -4.629 -2.808 -14.116 1.00 71.88 102 SER A N 1
ATOM 785 C CA . SER A 1 102 ? -5.212 -1.485 -13.905 1.00 71.88 102 SER A CA 1
ATOM 786 C C . SER A 1 102 ? -4.255 -0.608 -13.115 1.00 71.88 102 SER A C 1
ATOM 788 O O . SER A 1 102 ? -3.542 -1.115 -12.246 1.00 71.88 102 SER A O 1
ATOM 790 N N . SER A 1 103 ? -4.282 0.706 -13.347 1.00 66.12 103 SER A N 1
ATOM 791 C CA . SER A 1 103 ? -3.523 1.643 -12.522 1.00 66.12 103 SER A CA 1
ATOM 792 C C . SER A 1 103 ? -3.955 1.534 -11.058 1.00 66.12 103 SER A C 1
ATOM 794 O O . SER A 1 103 ? -5.110 1.752 -10.688 1.00 66.12 103 SER A O 1
ATOM 796 N N . ILE A 1 104 ? -3.006 1.172 -10.195 1.00 70.38 104 ILE A N 1
ATOM 797 C CA . ILE A 1 104 ? -3.220 1.206 -8.752 1.00 70.38 104 ILE A CA 1
ATOM 798 C C . ILE A 1 104 ? -3.037 2.666 -8.331 1.00 70.38 104 ILE A C 1
ATOM 800 O O . ILE A 1 104 ? -1.914 3.150 -8.198 1.00 70.38 104 ILE A O 1
ATOM 804 N N . SER A 1 105 ? -4.158 3.377 -8.196 1.00 65.56 105 SER A N 1
ATOM 805 C CA . SER A 1 105 ? -4.154 4.832 -8.007 1.00 65.56 105 SER A CA 1
ATOM 806 C C . SER A 1 105 ? -3.686 5.250 -6.612 1.00 65.56 105 SER A C 1
ATOM 808 O O . SER A 1 105 ? -2.828 6.120 -6.504 1.00 65.56 105 SER A O 1
ATOM 810 N N . GLU A 1 106 ? -4.233 4.658 -5.541 1.00 77.19 106 GLU A N 1
ATOM 811 C CA . GLU A 1 106 ? -3.984 5.138 -4.173 1.00 77.19 106 GLU A CA 1
ATOM 812 C C . GLU A 1 106 ? -4.002 4.025 -3.119 1.00 77.19 106 GLU A C 1
ATOM 814 O O . GLU A 1 106 ? -4.797 3.079 -3.188 1.00 77.19 106 GLU A O 1
ATOM 819 N N . HIS A 1 107 ? -3.145 4.165 -2.104 1.00 81.19 107 HIS A N 1
ATOM 820 C CA . HIS A 1 107 ? -3.146 3.293 -0.930 1.00 81.19 107 HIS A CA 1
ATOM 821 C C . HIS A 1 107 ? -4.191 3.745 0.117 1.00 81.19 107 HIS A C 1
ATOM 823 O O . HIS A 1 107 ? -4.632 4.895 0.119 1.00 81.19 107 HIS A O 1
ATOM 829 N N . PRO A 1 108 ? -4.586 2.890 1.085 1.00 81.50 108 PRO A N 1
ATOM 830 C CA . PRO A 1 108 ? -5.709 3.142 2.009 1.00 81.50 108 PRO A CA 1
ATOM 831 C C . PRO A 1 108 ? -5.558 4.289 3.029 1.00 81.50 108 PRO A C 1
ATOM 833 O O . PRO A 1 108 ? -6.434 4.462 3.890 1.00 81.50 108 PRO A O 1
ATOM 836 N N . TRP A 1 109 ? -4.442 5.013 2.987 1.00 78.62 109 TRP A N 1
ATOM 837 C CA . TRP A 1 109 ? -4.153 6.179 3.831 1.00 78.62 109 TRP A CA 1
ATOM 838 C C . TRP A 1 109 ? -4.138 7.491 3.039 1.00 78.62 109 TRP A C 1
ATOM 840 O O . TRP A 1 109 ? -3.943 8.539 3.638 1.00 78.62 109 TRP A O 1
ATOM 850 N N . GLY A 1 110 ? -4.405 7.439 1.730 1.00 74.88 110 GLY A N 1
ATOM 851 C CA . GLY A 1 110 ? -4.308 8.593 0.844 1.00 74.88 110 GLY A CA 1
ATOM 852 C C . GLY A 1 110 ? -2.862 8.817 0.416 1.00 74.88 110 GLY A C 1
ATOM 853 O O . GLY A 1 110 ? -1.980 8.972 1.255 1.00 74.88 110 GLY A O 1
ATOM 854 N N . GLY A 1 111 ? -2.631 8.787 -0.894 1.00 74.50 111 GLY A N 1
ATOM 855 C CA . GLY A 1 111 ? -1.302 8.900 -1.489 1.00 74.50 111 GLY A CA 1
ATOM 856 C C . GLY A 1 111 ? -1.023 7.807 -2.527 1.00 74.50 111 GLY A C 1
ATOM 857 O O . GLY A 1 111 ? -1.704 6.774 -2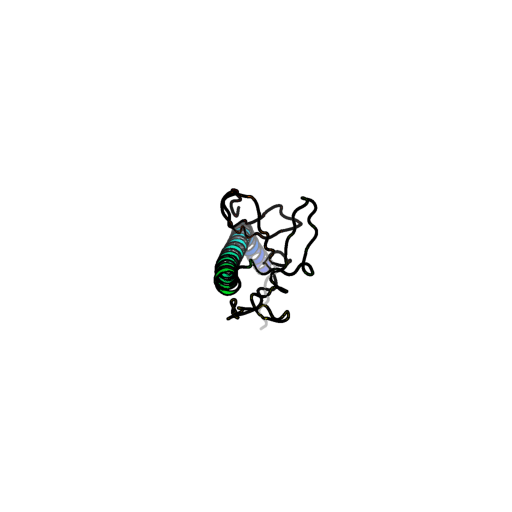.553 1.00 74.50 111 GLY A O 1
ATOM 858 N N . PRO A 1 112 ? -0.049 8.033 -3.425 1.00 73.12 112 PRO A N 1
ATOM 859 C CA . PRO A 1 112 ? 0.321 7.079 -4.463 1.00 73.12 112 PRO A CA 1
ATOM 860 C C . PRO A 1 112 ? 1.213 5.959 -3.914 1.00 73.12 112 PRO A C 1
ATOM 862 O O . PRO A 1 112 ? 1.925 6.116 -2.922 1.00 73.12 112 PRO A O 1
ATOM 865 N N . TYR A 1 113 ? 1.275 4.849 -4.642 1.00 74.75 113 TYR A N 1
ATOM 866 C CA . TYR A 1 113 ? 2.384 3.907 -4.495 1.00 74.75 113 TYR A CA 1
ATOM 867 C C . TYR A 1 113 ? 3.640 4.477 -5.148 1.00 74.75 113 TYR A C 1
ATOM 869 O O . TYR A 1 113 ? 3.558 5.083 -6.222 1.00 74.75 113 TYR A O 1
ATOM 877 N N . ALA A 1 114 ? 4.793 4.268 -4.514 1.00 71.69 114 ALA A N 1
ATOM 878 C CA . ALA A 1 114 ? 6.046 4.841 -4.966 1.00 71.69 114 ALA A CA 1
ATOM 879 C C . ALA A 1 114 ? 7.166 3.789 -4.988 1.00 71.69 114 ALA A C 1
ATOM 881 O O . ALA A 1 114 ? 7.381 3.051 -4.030 1.00 71.69 114 ALA A O 1
ATOM 882 N N . LEU A 1 115 ? 7.886 3.704 -6.099 1.00 69.94 115 LEU A N 1
ATOM 883 C CA . LEU A 1 115 ? 9.039 2.817 -6.245 1.00 69.94 115 LEU A CA 1
ATOM 884 C C . LEU A 1 115 ? 10.318 3.577 -5.966 1.00 69.94 115 LEU A C 1
ATOM 886 O O . LEU A 1 115 ? 10.423 4.745 -6.333 1.00 69.94 115 LEU A O 1
ATOM 890 N N . TRP A 1 116 ? 11.309 2.885 -5.423 1.00 64.62 116 TRP A N 1
ATOM 891 C CA . TRP A 1 116 ? 12.689 3.330 -5.473 1.00 64.62 116 TRP A CA 1
ATOM 892 C C . TRP A 1 116 ? 13.565 2.151 -5.903 1.00 64.62 116 TRP A C 1
ATOM 894 O O . TRP A 1 116 ? 13.209 0.983 -5.749 1.00 64.62 116 TRP A O 1
ATOM 904 N N . ALA A 1 117 ? 14.692 2.456 -6.526 1.00 58.09 117 ALA A N 1
ATOM 905 C CA . ALA A 1 117 ? 15.699 1.469 -6.869 1.00 58.09 117 ALA A CA 1
ATOM 906 C C . ALA A 1 117 ? 16.992 1.919 -6.196 1.00 58.09 117 ALA A C 1
ATOM 908 O O . ALA A 1 117 ? 17.485 3.006 -6.499 1.00 58.09 117 ALA A O 1
ATOM 909 N N . GLU A 1 118 ? 17.525 1.120 -5.270 1.00 54.97 118 GLU A N 1
ATOM 910 C CA . GLU A 1 118 ? 18.889 1.331 -4.789 1.00 54.97 118 GLU A CA 1
ATOM 911 C C . GLU A 1 118 ? 19.837 0.779 -5.847 1.00 54.97 118 GLU A C 1
ATOM 913 O O . GLU A 1 118 ? 20.051 -0.430 -5.944 1.00 54.97 118 GLU A O 1
ATOM 918 N N . ASP A 1 119 ? 20.377 1.652 -6.691 1.00 50.59 119 ASP A N 1
ATOM 919 C CA . ASP A 1 119 ? 21.497 1.258 -7.533 1.00 50.59 119 ASP A CA 1
ATOM 920 C C . ASP A 1 119 ? 22.775 1.353 -6.700 1.00 50.59 119 ASP A C 1
ATOM 922 O O . ASP A 1 119 ? 23.309 2.443 -6.483 1.00 50.59 119 ASP A O 1
ATOM 926 N N . GLN A 1 120 ? 23.234 0.223 -6.154 1.00 48.44 120 GLN A N 1
ATOM 927 C CA . GLN A 1 120 ? 24.553 0.173 -5.528 1.00 48.44 120 GLN A CA 1
ATOM 928 C C . GLN A 1 120 ? 25.153 -1.236 -5.495 1.00 48.44 120 GLN A C 1
ATOM 930 O O . GLN A 1 120 ? 25.001 -1.985 -4.533 1.00 48.44 120 GLN A O 1
ATOM 935 N N . ASP A 1 121 ? 25.873 -1.581 -6.567 1.00 43.53 121 ASP A N 1
ATOM 936 C CA . ASP A 1 121 ? 27.079 -2.433 -6.603 1.00 43.53 121 ASP A CA 1
ATOM 937 C C . ASP A 1 121 ? 27.056 -3.840 -5.950 1.00 43.53 121 ASP A C 1
ATOM 939 O O . ASP A 1 121 ? 28.081 -4.525 -5.922 1.00 43.53 121 ASP A O 1
ATOM 943 N N . ARG A 1 122 ? 25.923 -4.338 -5.441 1.00 41.94 122 ARG A N 1
ATOM 944 C CA . ARG A 1 122 ? 25.815 -5.636 -4.737 1.00 41.94 122 ARG A CA 1
ATOM 945 C C . ARG A 1 122 ? 24.576 -6.457 -5.097 1.00 41.94 122 ARG A C 1
ATOM 947 O O . ARG A 1 122 ? 24.119 -7.280 -4.306 1.00 41.94 122 ARG A O 1
ATOM 954 N N . GLY A 1 123 ? 24.097 -6.299 -6.323 1.00 46.75 123 GLY A N 1
ATOM 955 C CA . GLY A 1 123 ? 22.945 -7.028 -6.844 1.00 46.75 123 GLY A CA 1
ATOM 956 C C . GLY A 1 123 ? 21.742 -6.104 -6.926 1.00 46.75 123 GLY A C 1
ATOM 957 O O . GLY A 1 123 ? 21.314 -5.537 -5.931 1.00 46.75 123 GLY A O 1
ATOM 958 N N . SER A 1 124 ? 21.238 -5.948 -8.142 1.00 53.41 124 SER A N 1
ATOM 959 C CA . SER A 1 124 ? 20.140 -5.080 -8.559 1.00 53.41 124 SER A CA 1
ATOM 960 C C . SER A 1 124 ? 18.809 -5.468 -7.902 1.00 53.41 124 SER A C 1
ATOM 962 O O . SER A 1 124 ? 17.934 -6.052 -8.546 1.00 53.41 124 SER A O 1
ATOM 964 N N . GLN A 1 125 ? 18.664 -5.223 -6.603 1.00 55.75 125 GLN A N 1
ATOM 965 C CA . GLN A 1 125 ? 17.431 -5.495 -5.887 1.00 55.75 125 GLN A CA 1
ATOM 966 C C . GLN A 1 125 ? 16.556 -4.243 -5.883 1.00 55.75 125 GLN A C 1
ATOM 968 O O . GLN A 1 125 ? 16.920 -3.214 -5.326 1.00 55.75 125 GLN A O 1
ATOM 973 N N . LEU A 1 126 ? 15.373 -4.356 -6.484 1.00 60.03 126 LEU A N 1
ATOM 974 C CA . LEU A 1 126 ? 14.321 -3.372 -6.287 1.00 60.03 126 LEU A CA 1
ATOM 975 C C . LEU A 1 126 ? 13.676 -3.536 -4.919 1.00 60.03 126 LEU A C 1
ATOM 977 O O . LEU A 1 126 ? 13.126 -4.601 -4.606 1.00 60.03 126 LEU A O 1
ATOM 981 N N . ASP A 1 127 ? 13.662 -2.441 -4.175 1.00 62.28 127 ASP A N 1
ATOM 982 C CA . ASP A 1 127 ? 12.922 -2.313 -2.937 1.00 62.28 127 ASP A CA 1
ATOM 983 C C . ASP A 1 127 ? 11.702 -1.417 -3.200 1.00 62.28 127 ASP A C 1
ATOM 985 O O . 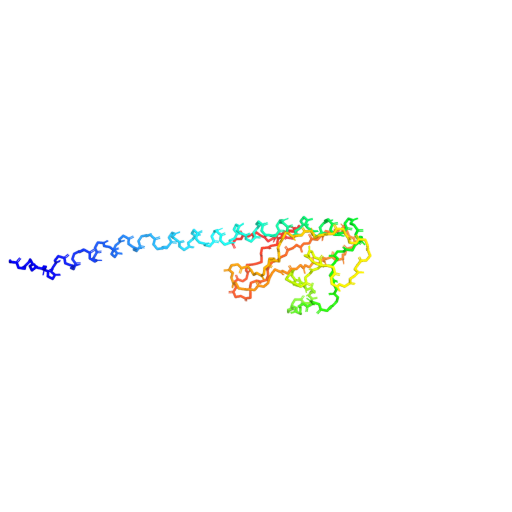ASP A 1 127 ? 11.797 -0.266 -3.612 1.00 62.28 127 ASP A O 1
ATOM 989 N N . LEU A 1 128 ? 10.507 -1.975 -3.011 1.00 65.06 128 LEU A N 1
ATOM 990 C CA . LEU A 1 128 ? 9.254 -1.239 -3.195 1.00 65.06 128 LEU A CA 1
ATOM 991 C C . LEU A 1 128 ? 8.753 -0.713 -1.862 1.00 65.06 128 LEU A C 1
ATOM 993 O O . LEU A 1 128 ? 8.830 -1.438 -0.871 1.00 65.06 128 LEU A O 1
ATOM 997 N N . GLY A 1 129 ? 8.177 0.489 -1.839 1.00 64.19 129 GLY A N 1
ATOM 998 C CA . GLY A 1 129 ? 7.656 1.079 -0.612 1.00 64.19 129 GLY A CA 1
ATOM 999 C C . GLY A 1 129 ? 6.368 1.872 -0.794 1.00 64.19 129 GLY A C 1
ATOM 1000 O O . GLY A 1 129 ? 5.906 2.144 -1.897 1.00 64.19 129 GLY A O 1
ATOM 1001 N N . VAL A 1 130 ? 5.780 2.259 0.331 1.00 64.06 130 VAL A N 1
ATOM 1002 C CA . VAL A 1 130 ? 4.740 3.289 0.390 1.00 64.06 130 VAL A CA 1
ATOM 1003 C C . VAL A 1 130 ? 5.206 4.341 1.381 1.00 64.06 130 VAL A C 1
ATOM 1005 O O . VAL A 1 130 ? 5.642 3.989 2.478 1.00 64.06 130 VAL A O 1
ATOM 1008 N N . ILE A 1 131 ? 5.119 5.615 1.001 1.00 60.81 131 ILE A N 1
ATOM 1009 C CA . ILE A 1 131 ? 5.361 6.734 1.911 1.00 60.81 131 ILE A CA 1
ATOM 1010 C C . ILE A 1 131 ? 4.011 7.140 2.488 1.00 60.81 131 ILE A C 1
ATOM 1012 O O . ILE A 1 131 ? 3.136 7.592 1.758 1.00 60.81 131 ILE A O 1
ATOM 1016 N N . VAL A 1 132 ? 3.845 6.991 3.798 1.00 58.34 132 VAL A N 1
ATOM 1017 C CA . VAL A 1 132 ? 2.669 7.504 4.503 1.00 58.34 132 VAL A CA 1
ATOM 1018 C C . VAL A 1 132 ? 3.113 8.723 5.306 1.00 58.34 132 VAL A C 1
ATOM 1020 O O . VAL A 1 132 ? 3.754 8.569 6.347 1.00 58.34 132 VAL A O 1
ATOM 1023 N N . GLU A 1 133 ? 2.808 9.924 4.799 1.00 50.62 133 GLU A N 1
ATOM 1024 C CA . GLU A 1 133 ? 3.320 11.208 5.317 1.00 50.62 133 GLU A CA 1
ATOM 1025 C C . GLU A 1 133 ? 2.994 11.458 6.802 1.00 50.62 133 GLU A C 1
ATOM 1027 O O . GLU A 1 133 ? 3.775 12.117 7.480 1.00 50.62 133 GLU A O 1
ATOM 1032 N N . ASP A 1 134 ? 1.906 10.885 7.333 1.00 45.12 134 ASP A N 1
ATOM 1033 C CA . ASP A 1 134 ? 1.413 11.188 8.691 1.00 45.12 134 ASP A CA 1
ATOM 1034 C C . ASP A 1 134 ? 1.481 10.003 9.681 1.00 45.12 134 ASP A C 1
ATOM 1036 O O . ASP A 1 134 ? 1.067 10.114 10.834 1.00 45.12 134 ASP A O 1
ATOM 1040 N N . HIS A 1 135 ? 2.010 8.840 9.268 1.00 38.91 135 HIS A N 1
ATOM 1041 C CA . HIS A 1 135 ? 2.002 7.629 10.113 1.00 38.91 135 HIS A CA 1
ATOM 1042 C C . HIS A 1 135 ? 3.355 6.942 10.322 1.00 38.91 135 HIS A C 1
ATOM 1044 O O . HIS A 1 135 ? 3.416 5.979 11.082 1.00 38.91 135 HIS A O 1
ATOM 1050 N N . GLY A 1 136 ? 4.447 7.382 9.686 1.00 39.72 136 GLY A N 1
ATOM 1051 C CA . GLY A 1 136 ? 5.772 6.759 9.871 1.00 39.72 136 GLY A CA 1
ATOM 1052 C C . GLY A 1 136 ? 5.854 5.270 9.481 1.00 39.72 136 GLY A C 1
ATOM 1053 O O . GLY A 1 136 ? 6.889 4.638 9.684 1.00 39.72 136 GLY A O 1
ATOM 1054 N N . ALA A 1 137 ? 4.784 4.704 8.915 1.00 41.25 137 ALA 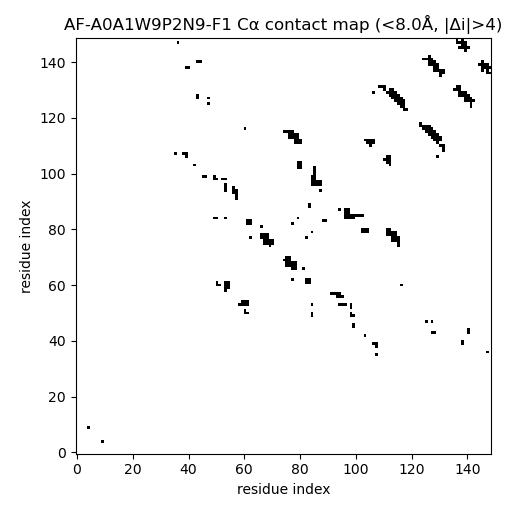A N 1
ATOM 1055 C CA . ALA A 1 137 ? 4.682 3.310 8.519 1.00 41.25 137 ALA A CA 1
ATOM 1056 C C . ALA A 1 137 ? 5.028 3.181 7.032 1.00 41.25 137 ALA A C 1
ATOM 1058 O O . ALA A 1 137 ? 4.174 3.316 6.156 1.00 41.25 137 ALA A O 1
ATOM 1059 N N . ALA A 1 138 ? 6.303 2.926 6.749 1.00 48.81 138 ALA A N 1
ATOM 1060 C CA . ALA A 1 138 ? 6.738 2.481 5.435 1.00 48.81 138 ALA A CA 1
ATOM 1061 C C . ALA A 1 138 ? 6.617 0.954 5.375 1.00 48.81 138 ALA A C 1
ATOM 1063 O O . ALA A 1 138 ? 7.342 0.235 6.060 1.00 48.81 138 ALA A O 1
ATOM 1064 N N . CYS A 1 139 ? 5.694 0.440 4.563 1.00 52.09 139 CYS A N 1
ATOM 1065 C CA . CYS A 1 139 ? 5.702 -0.975 4.203 1.00 52.09 139 CYS A CA 1
ATOM 1066 C C . CYS A 1 139 ? 6.725 -1.156 3.081 1.00 52.09 139 CYS A C 1
ATOM 1068 O O . CYS A 1 139 ? 6.388 -0.882 1.930 1.00 52.09 139 CYS A O 1
ATOM 1070 N N . LEU A 1 140 ? 7.961 -1.566 3.394 1.00 54.09 140 LEU A N 1
ATOM 1071 C CA . LEU A 1 140 ? 8.955 -1.866 2.360 1.00 54.09 140 LEU A CA 1
ATOM 1072 C C . LEU A 1 140 ? 8.953 -3.367 2.052 1.00 54.09 140 LEU A C 1
ATOM 1074 O O . LEU A 1 140 ? 9.010 -4.220 2.938 1.00 54.09 140 LEU A O 1
ATOM 1078 N N . SER A 1 141 ? 8.918 -3.707 0.770 1.00 46.69 141 SER A N 1
ATOM 1079 C CA . SER A 1 141 ? 9.165 -5.059 0.278 1.00 46.69 141 SER A CA 1
ATOM 1080 C C . SER A 1 141 ? 10.636 -5.163 -0.133 1.00 46.69 141 SER A C 1
ATOM 1082 O O . SER A 1 141 ? 10.952 -5.015 -1.313 1.00 46.69 141 SER A O 1
ATOM 1084 N N . GLY A 1 142 ? 11.529 -5.393 0.840 1.00 49.47 142 GLY A N 1
ATOM 1085 C CA . GLY A 1 142 ? 12.982 -5.350 0.630 1.00 49.47 142 GLY A CA 1
ATOM 1086 C C . GLY A 1 142 ? 13.848 -5.991 1.721 1.00 49.47 142 GLY A C 1
ATOM 1087 O O . GLY A 1 142 ? 13.338 -6.488 2.726 1.00 49.47 142 GLY A O 1
ATOM 1088 N N . ASN A 1 143 ? 15.173 -6.005 1.507 1.00 40.84 143 ASN A N 1
ATOM 1089 C CA . ASN A 1 143 ? 16.160 -6.591 2.440 1.00 40.84 143 ASN A CA 1
ATOM 1090 C C . ASN A 1 143 ? 16.478 -5.648 3.622 1.00 40.84 143 ASN A C 1
ATOM 1092 O O . ASN A 1 143 ? 16.940 -6.080 4.681 1.00 40.84 143 ASN A O 1
ATOM 1096 N N . HIS A 1 144 ? 16.158 -4.360 3.483 1.00 42.91 144 HIS A N 1
ATOM 1097 C CA . HIS A 1 144 ? 16.120 -3.425 4.598 1.00 42.91 144 HIS A CA 1
ATOM 1098 C C . HIS A 1 144 ? 14.823 -3.633 5.386 1.00 42.91 144 HIS A C 1
ATOM 1100 O O . HIS A 1 144 ? 13.733 -3.260 4.954 1.00 42.91 144 HIS A O 1
ATOM 1106 N N . ARG A 1 145 ? 14.947 -4.291 6.547 1.00 40.69 145 ARG A N 1
ATOM 1107 C CA . ARG A 1 145 ? 13.849 -4.575 7.484 1.00 40.69 145 ARG A CA 1
ATOM 1108 C C . ARG A 1 145 ? 12.966 -3.343 7.702 1.00 40.69 145 ARG A C 1
ATOM 1110 O O . ARG A 1 145 ? 13.291 -2.482 8.513 1.00 40.69 145 ARG A O 1
ATOM 1117 N N . SER A 1 146 ? 11.793 -3.341 7.096 1.00 43.66 146 SER A N 1
ATOM 1118 C CA . SER A 1 146 ? 10.646 -2.600 7.610 1.00 43.66 146 SER A CA 1
ATOM 1119 C C . SER A 1 146 ? 9.483 -3.573 7.639 1.00 43.66 146 SER A C 1
ATOM 1121 O O . SER A 1 146 ? 8.974 -4.062 6.632 1.00 43.66 146 SER A O 1
ATOM 1123 N N . GLN A 1 147 ? 9.162 -3.979 8.858 1.00 42.41 147 GLN A N 1
ATOM 1124 C CA . GLN A 1 147 ? 7.973 -4.764 9.104 1.00 42.41 147 GLN A CA 1
ATOM 1125 C C . GLN A 1 147 ? 6.787 -3.845 8.832 1.00 42.41 147 GLN A C 1
ATOM 1127 O O . GLN A 1 147 ? 6.763 -2.720 9.327 1.00 42.41 147 GLN A O 1
ATOM 1132 N N . CYS A 1 148 ? 5.826 -4.326 8.048 1.00 42.94 148 CYS A N 1
ATOM 1133 C CA . CYS A 1 148 ? 4.490 -3.755 7.997 1.00 42.94 148 CYS A CA 1
ATOM 1134 C C . CYS A 1 148 ? 3.867 -3.952 9.389 1.00 42.94 148 CYS A C 1
ATOM 1136 O O . CYS A 1 148 ? 3.242 -4.983 9.642 1.00 42.94 148 CYS A O 1
ATOM 1138 N N . LEU A 1 149 ? 4.166 -3.047 10.319 1.00 37.03 149 LEU A N 1
ATOM 1139 C CA . LEU A 1 149 ? 3.558 -2.976 11.644 1.00 37.03 149 LEU A CA 1
ATOM 1140 C C . LEU A 1 149 ? 2.501 -1.882 11.633 1.00 37.03 149 LEU A C 1
ATOM 1142 O O . LEU A 1 149 ? 2.829 -0.774 11.156 1.00 37.03 149 LEU A O 1
#

pLDDT: mean 70.69, std 16.2, range [37.03, 96.19]

Mean predicted aligned error: 11.56 Å

Secondary structure (DSSP, 8-state):
------HHHHHHHHHHHHHHHHHHHHHHHHHHHHHHHHHHHHHHHHHHHHHHHHHHHHSS----GGGEEEPTTS-EEEEGGGSTTT--TT--TT-----SSS-----TTSS--EEEE---SS---EEEE---TTT-----BSSS-----

Solvent-accessible surface area (backbone atoms only — not comparable to full-atom values): 9019 Å² total; per-residue (Å²): 135,84,84,80,81,55,71,65,61,54,52,56,49,53,52,53,51,50,56,55,48,65,67,46,50,67,56,52,54,53,52,52,52,53,50,43,52,54,49,51,55,52,51,52,53,52,50,52,52,21,45,54,50,47,24,71,52,46,75,36,83,64,76,68,87,88,50,60,43,90,47,100,82,82,51,69,30,34,44,51,62,80,34,62,42,52,47,66,90,81,67,60,72,54,69,84,68,62,48,38,99,60,73,62,59,62,47,92,82,68,48,52,39,32,40,38,67,64,88,67,101,75,70,92,54,70,37,41,38,36,74,40,95,89,68,82,49,43,46,36,58,51,92,66,88,35,72,79,112

Foldseek 3Di:
DDDDDDPVVVVVVVVVVVVVCVVVVVVVVVVVLVVLLVVVVVVQVLVQQLLVVVCVQQVDSWADPPQWDDDPVRFTKGFQLPTPCQPPPVVRDRDPDVSDPDRPQAGPQGDTWIWGWPPDDDDGDTKTWDDRPPPPQIPIPDPPDRPRD